Protein AF-A0A2S9FWD8-F1 (afdb_monomer_lite)

Structure (mmCIF, N/CA/C/O backbone):
data_AF-A0A2S9FWD8-F1
#
_entry.id   AF-A0A2S9FWD8-F1
#
loop_
_atom_site.group_PDB
_atom_site.id
_atom_site.type_symbol
_atom_site.label_atom_id
_atom_site.label_alt_id
_atom_site.label_comp_id
_atom_site.label_asym_id
_atom_site.label_entity_id
_atom_site.label_seq_id
_atom_site.pdbx_PDB_ins_code
_atom_site.Cartn_x
_atom_site.Cartn_y
_atom_site.Cartn_z
_atom_site.occupancy
_atom_site.B_iso_or_equiv
_atom_site.auth_seq_id
_atom_site.auth_comp_id
_atom_site.auth_asym_id
_atom_site.auth_atom_id
_atom_site.pdbx_PDB_model_num
ATOM 1 N N . ILE A 1 1 ? 11.602 -1.786 6.758 1.00 45.09 1 ILE A N 1
ATOM 2 C CA . ILE A 1 1 ? 12.616 -1.711 5.682 1.00 45.09 1 ILE A CA 1
ATOM 3 C C . ILE A 1 1 ? 12.031 -0.809 4.604 1.00 45.09 1 ILE A C 1
ATOM 5 O O . ILE A 1 1 ? 11.232 -1.271 3.805 1.00 45.09 1 ILE A O 1
ATOM 9 N N . PHE A 1 2 ? 12.324 0.490 4.664 1.00 41.88 2 PHE A N 1
ATOM 10 C CA . PHE A 1 2 ? 12.051 1.428 3.574 1.00 41.88 2 PHE A CA 1
ATOM 11 C C . PHE A 1 2 ? 13.407 1.752 2.956 1.00 41.88 2 PHE A C 1
ATOM 13 O O . PHE A 1 2 ? 14.284 2.266 3.642 1.00 41.88 2 PHE A O 1
ATOM 20 N N . GLY A 1 3 ? 13.587 1.311 1.713 1.00 45.97 3 GLY A N 1
ATOM 21 C CA . GLY A 1 3 ? 14.875 1.242 1.022 1.00 45.97 3 GLY A CA 1
ATOM 22 C C . GLY A 1 3 ? 14.932 0.051 0.063 1.00 45.97 3 GLY A C 1
ATOM 23 O O . GLY A 1 3 ? 15.918 -0.673 0.036 1.00 45.97 3 GLY A O 1
ATOM 24 N N . MET A 1 4 ? 13.860 -0.207 -0.701 1.00 53.06 4 MET A N 1
ATOM 25 C CA . MET A 1 4 ? 13.877 -1.256 -1.738 1.00 53.06 4 MET A CA 1
ATOM 26 C C . MET A 1 4 ? 14.851 -0.937 -2.886 1.00 53.06 4 MET A C 1
ATOM 28 O O . MET A 1 4 ? 15.135 -1.796 -3.714 1.00 53.06 4 MET A O 1
ATOM 32 N N . THR A 1 5 ? 15.381 0.286 -2.930 1.00 53.94 5 THR A N 1
ATOM 33 C CA . THR A 1 5 ? 16.404 0.729 -3.880 1.00 53.94 5 THR A CA 1
ATOM 34 C C . THR A 1 5 ? 17.807 0.193 -3.581 1.00 53.94 5 THR A C 1
ATOM 36 O O . THR A 1 5 ? 18.652 0.252 -4.471 1.00 53.94 5 THR A O 1
ATOM 39 N N . GLU A 1 6 ? 18.058 -0.381 -2.397 1.00 62.06 6 GLU A N 1
ATOM 40 C CA . GLU A 1 6 ? 19.383 -0.883 -1.989 1.00 62.06 6 GLU A CA 1
ATOM 41 C C . GLU A 1 6 ? 19.371 -2.381 -1.646 1.00 62.06 6 GLU A C 1
ATOM 43 O O . GLU A 1 6 ? 19.855 -2.825 -0.606 1.00 62.06 6 GLU A O 1
ATOM 48 N N . LEU A 1 7 ? 18.803 -3.201 -2.533 1.00 65.25 7 LEU A N 1
ATOM 49 C CA . LEU A 1 7 ? 18.980 -4.651 -2.449 1.00 65.25 7 LEU A CA 1
ATOM 50 C C . LEU A 1 7 ? 20.391 -5.034 -2.923 1.00 65.25 7 LEU A C 1
ATOM 52 O O . LEU A 1 7 ? 20.840 -4.604 -3.991 1.00 65.25 7 LEU A O 1
ATOM 56 N N . SER A 1 8 ? 21.092 -5.853 -2.131 1.00 71.12 8 SER A N 1
ATOM 57 C CA . SER A 1 8 ? 22.449 -6.321 -2.450 1.00 71.12 8 SER A CA 1
ATOM 58 C C . SER A 1 8 ? 22.501 -7.025 -3.808 1.00 71.12 8 SER A C 1
ATOM 60 O O . SER A 1 8 ? 21.490 -7.553 -4.270 1.00 71.12 8 SER A O 1
ATOM 62 N N . GLU A 1 9 ? 23.676 -7.071 -4.449 1.00 72.81 9 GLU A N 1
ATOM 63 C CA . GLU A 1 9 ? 23.843 -7.675 -5.786 1.00 72.81 9 GLU A CA 1
ATOM 64 C C . GLU A 1 9 ? 23.282 -9.092 -5.890 1.00 72.81 9 GLU A C 1
ATOM 66 O O . GLU A 1 9 ? 22.703 -9.462 -6.907 1.00 72.81 9 GLU A O 1
ATOM 71 N N . ARG A 1 10 ? 23.358 -9.866 -4.803 1.00 79.88 10 ARG A N 1
ATOM 72 C CA . ARG A 1 10 ? 22.779 -11.212 -4.733 1.00 79.88 10 ARG A CA 1
ATOM 73 C C . ARG A 1 10 ? 21.285 -11.247 -5.083 1.00 79.88 10 ARG A C 1
ATOM 75 O O . ARG A 1 10 ? 20.813 -12.257 -5.593 1.00 79.88 10 ARG A O 1
ATOM 82 N N . PHE A 1 11 ? 20.558 -10.169 -4.799 1.00 72.38 11 PHE A N 1
ATOM 83 C CA . PHE A 1 11 ? 19.128 -10.018 -5.070 1.00 72.38 11 PHE A CA 1
ATOM 84 C C . PHE A 1 11 ? 18.834 -9.018 -6.201 1.00 72.38 11 PHE A C 1
ATOM 86 O O . PHE A 1 11 ? 17.668 -8.815 -6.528 1.00 72.38 11 PHE A O 1
ATOM 93 N N . SER A 1 12 ? 19.862 -8.379 -6.779 1.00 74.75 12 SER A N 1
ATOM 94 C CA . SER A 1 12 ? 19.718 -7.278 -7.742 1.00 74.75 12 SER A CA 1
ATOM 95 C C . SER A 1 12 ? 20.484 -7.419 -9.054 1.00 74.75 12 SER A C 1
ATOM 97 O O . SER A 1 12 ? 20.295 -6.597 -9.955 1.00 74.75 12 SER A O 1
ATOM 99 N N . ALA A 1 13 ? 21.308 -8.459 -9.200 1.00 80.50 13 ALA A N 1
ATOM 100 C CA . ALA A 1 13 ? 22.090 -8.699 -10.4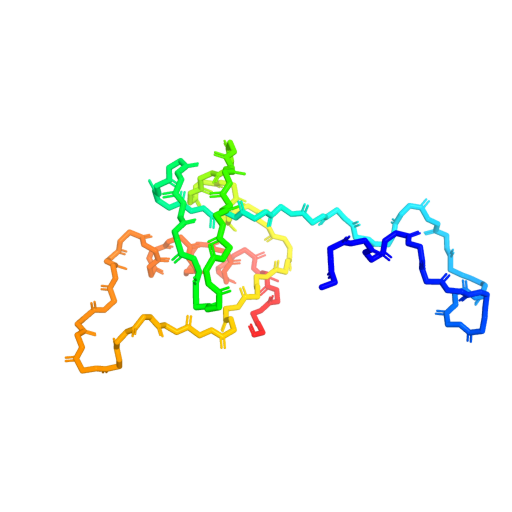06 1.00 80.50 13 ALA A CA 1
ATOM 101 C C . ALA A 1 13 ? 21.196 -8.806 -11.657 1.00 80.50 13 ALA A C 1
ATOM 103 O O . ALA A 1 13 ? 20.277 -9.621 -11.719 1.00 80.50 13 ALA A O 1
ATOM 104 N N . GLY A 1 14 ? 21.489 -7.979 -12.665 1.00 79.12 14 GLY A N 1
ATOM 105 C CA . GLY A 1 14 ? 20.817 -7.995 -13.970 1.00 79.12 14 GLY A CA 1
ATOM 106 C C . GLY A 1 14 ? 19.546 -7.145 -14.087 1.00 79.12 14 GLY A C 1
ATOM 107 O O . GLY A 1 14 ? 18.985 -7.069 -15.177 1.00 79.12 14 GLY A O 1
ATOM 108 N N . LEU A 1 15 ? 19.097 -6.475 -13.021 1.00 78.38 15 LEU A N 1
ATOM 109 C CA . LEU A 1 15 ? 17.890 -5.643 -13.058 1.00 78.38 15 LEU A CA 1
ATOM 110 C C . LEU A 1 15 ? 18.226 -4.142 -13.195 1.00 78.38 15 LEU A C 1
ATOM 112 O O . LEU A 1 15 ? 18.950 -3.573 -12.374 1.00 78.38 15 LEU A O 1
ATOM 116 N N . VAL A 1 16 ? 17.646 -3.463 -14.190 1.00 77.62 16 VAL A N 1
ATOM 117 C CA . VAL A 1 16 ? 17.874 -2.026 -14.466 1.00 77.62 16 VAL A CA 1
ATOM 118 C C . VAL A 1 16 ? 17.136 -1.146 -13.455 1.00 77.62 16 VAL A C 1
ATOM 120 O O . VAL A 1 16 ? 15.916 -1.202 -13.381 1.00 77.62 16 VAL A O 1
ATOM 123 N N . ARG A 1 17 ? 17.853 -0.323 -12.678 1.00 75.44 17 ARG A N 1
ATOM 124 C CA . ARG A 1 17 ? 17.275 0.521 -11.611 1.00 75.44 17 ARG A CA 1
ATOM 125 C C . ARG A 1 17 ? 16.671 1.846 -12.123 1.00 75.44 17 ARG A C 1
ATOM 127 O O . ARG A 1 17 ? 17.212 2.406 -13.075 1.00 75.44 17 ARG A O 1
ATOM 134 N N . PRO A 1 18 ? 15.661 2.404 -11.415 1.00 74.19 18 PRO A N 1
ATOM 135 C CA . PRO A 1 18 ? 14.949 1.828 -10.263 1.00 74.19 18 PRO A CA 1
ATOM 136 C C . PRO A 1 18 ? 13.834 0.864 -10.698 1.00 74.19 18 PRO A C 1
ATOM 138 O O . PRO A 1 18 ? 13.155 1.108 -11.685 1.00 74.19 18 PRO A O 1
ATOM 141 N N . TRP A 1 19 ? 13.620 -0.221 -9.947 1.00 76.56 19 TRP A N 1
ATOM 142 C CA . TRP A 1 19 ? 12.576 -1.207 -10.288 1.00 76.56 19 TRP A CA 1
ATOM 143 C C . TRP A 1 19 ? 11.186 -0.792 -9.816 1.00 76.56 19 TRP A C 1
ATOM 145 O O . TRP A 1 19 ? 10.197 -1.173 -10.427 1.00 76.56 19 TRP A O 1
ATOM 155 N N . TYR A 1 20 ? 11.128 -0.027 -8.724 1.00 79.19 20 TYR A N 1
ATOM 156 C CA . TYR A 1 20 ? 9.910 0.563 -8.184 1.00 79.19 20 TYR A CA 1
ATOM 157 C C . TYR A 1 20 ? 10.221 1.947 -7.621 1.00 79.19 20 TYR A C 1
ATOM 159 O O . TYR A 1 20 ? 11.231 2.135 -6.934 1.00 79.19 20 TYR A O 1
ATOM 167 N N . SER A 1 21 ? 9.321 2.894 -7.861 1.00 86.75 21 SER A N 1
ATOM 168 C CA . SER A 1 21 ? 9.107 4.029 -6.970 1.00 86.75 21 SER A CA 1
ATOM 169 C C . SER A 1 2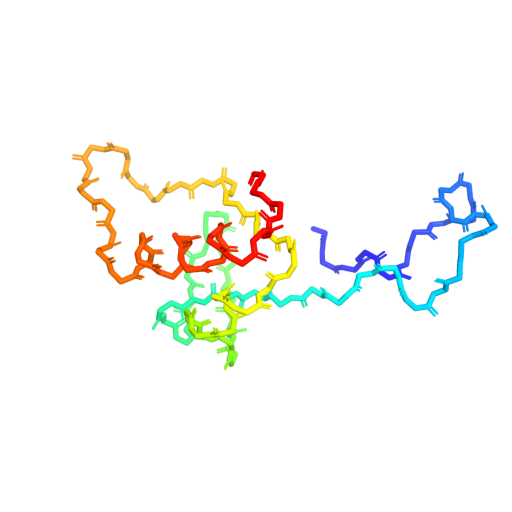1 ? 8.104 3.601 -5.900 1.00 86.75 21 SER A C 1
ATOM 171 O O . SER A 1 21 ? 7.107 2.946 -6.192 1.00 86.75 21 SER A O 1
ATOM 173 N N . VAL A 1 22 ? 8.385 3.930 -4.640 1.00 90.56 22 VAL A N 1
ATOM 174 C CA . VAL A 1 22 ? 7.499 3.593 -3.520 1.00 90.56 22 VAL A CA 1
ATOM 175 C C . VAL A 1 22 ? 7.021 4.883 -2.881 1.00 90.56 22 VAL A C 1
ATOM 177 O O . VAL A 1 22 ? 7.829 5.707 -2.451 1.00 90.56 22 VAL A O 1
ATOM 180 N N . GLN A 1 23 ? 5.704 5.034 -2.802 1.00 94.56 23 GLN A N 1
ATOM 181 C CA . GLN A 1 23 ? 5.029 6.113 -2.095 1.00 94.56 23 GLN A CA 1
ATOM 182 C C . GLN A 1 23 ? 4.217 5.504 -0.957 1.00 94.56 23 GLN A C 1
ATOM 184 O O . GLN A 1 23 ? 3.574 4.469 -1.121 1.00 94.56 23 GLN A O 1
ATOM 189 N N . LEU A 1 24 ? 4.265 6.136 0.213 1.00 94.38 24 LEU A N 1
ATOM 190 C CA . LEU A 1 24 ? 3.392 5.777 1.321 1.00 94.38 24 LEU A CA 1
ATOM 191 C C . LEU A 1 24 ? 2.206 6.732 1.304 1.00 94.38 24 LEU A C 1
ATOM 193 O O . LEU A 1 24 ? 2.369 7.900 1.638 1.00 94.38 24 LEU A O 1
ATOM 197 N N . CYS A 1 25 ? 1.040 6.255 0.891 1.00 96.12 25 CYS A N 1
ATOM 198 C CA . CYS A 1 25 ? -0.154 7.085 0.775 1.00 96.12 25 CYS A CA 1
ATOM 199 C C . CYS A 1 25 ? -1.013 6.998 2.038 1.00 96.12 25 CYS A C 1
ATOM 201 O O . CYS A 1 25 ? -1.096 5.945 2.672 1.00 96.12 25 CYS A O 1
ATOM 203 N N . SER A 1 26 ? -1.650 8.106 2.409 1.00 95.19 26 SER A N 1
ATOM 204 C CA . SER A 1 26 ? -2.494 8.184 3.601 1.00 95.19 26 SER A CA 1
ATOM 205 C C . SER A 1 26 ? -3.560 9.264 3.454 1.00 95.19 26 SER A C 1
ATOM 207 O O . SER A 1 26 ? -3.324 10.292 2.829 1.00 95.19 26 SER A O 1
ATOM 209 N N . GLU A 1 27 ? -4.715 9.067 4.088 1.00 94.75 27 GLU A N 1
ATOM 210 C CA . GLU A 1 27 ? -5.722 10.125 4.279 1.00 94.75 27 GLU A CA 1
ATOM 211 C C . GLU A 1 27 ? -5.209 11.234 5.214 1.00 94.75 27 GLU A C 1
ATOM 213 O O . GLU A 1 27 ? -5.609 12.391 5.117 1.00 94.75 27 GLU A O 1
ATOM 218 N N . GLN A 1 28 ? -4.299 10.884 6.127 1.00 94.25 28 GLN A N 1
ATOM 219 C CA . GLN A 1 28 ? -3.721 11.784 7.123 1.00 94.25 28 GLN A CA 1
ATOM 220 C C . GLN A 1 28 ? -2.246 12.065 6.817 1.00 94.25 28 GLN A C 1
ATOM 222 O O . GLN A 1 28 ? -1.480 11.141 6.545 1.00 94.25 28 GLN A O 1
ATOM 227 N N . ALA A 1 29 ? -1.817 13.320 6.962 1.00 94.50 29 ALA A N 1
ATOM 228 C CA . ALA A 1 29 ? -0.426 13.722 6.724 1.00 94.50 29 ALA A CA 1
ATOM 229 C C . ALA A 1 29 ? 0.583 13.107 7.717 1.00 94.50 29 ALA A C 1
ATOM 231 O O . ALA A 1 29 ? 1.774 13.014 7.415 1.00 94.50 29 ALA A O 1
ATOM 232 N N . GLU A 1 30 ? 0.121 12.693 8.901 1.00 95.38 30 GLU A N 1
ATOM 233 C CA . GLU A 1 30 ? 0.931 12.031 9.921 1.00 95.38 30 GLU A CA 1
ATOM 234 C C . GLU A 1 30 ? 0.187 10.826 10.511 1.00 95.38 30 GLU A C 1
ATOM 236 O O . GLU A 1 30 ? -0.981 10.919 10.887 1.00 95.38 30 GLU A O 1
ATOM 241 N N . LEU A 1 31 ? 0.885 9.695 10.606 1.00 91.25 31 LEU A N 1
ATOM 242 C CA . LEU A 1 31 ? 0.378 8.415 11.087 1.00 91.25 31 LEU A CA 1
ATOM 243 C C . LEU A 1 31 ? 1.247 7.897 12.232 1.00 91.25 31 LEU A C 1
ATOM 245 O O . LEU A 1 31 ? 2.478 7.906 12.159 1.00 91.25 31 LEU A O 1
ATOM 249 N N . ARG A 1 32 ? 0.603 7.357 13.268 1.00 90.81 32 ARG A N 1
ATOM 250 C CA . ARG A 1 32 ? 1.271 6.594 14.330 1.00 90.81 32 ARG A CA 1
ATOM 251 C C . ARG A 1 32 ? 1.148 5.107 14.034 1.00 90.81 32 ARG A C 1
ATOM 253 O O . ARG A 1 32 ? 0.036 4.592 13.931 1.00 90.81 32 ARG A O 1
ATOM 260 N N . LEU A 1 33 ? 2.288 4.436 13.903 1.00 87.38 33 LEU A N 1
ATOM 261 C CA . LEU A 1 33 ? 2.359 3.003 13.644 1.00 87.38 33 LEU A CA 1
ATOM 262 C C . LEU A 1 33 ? 2.451 2.210 14.950 1.00 87.38 33 LEU A C 1
ATOM 264 O O . LEU A 1 33 ? 2.933 2.698 15.978 1.00 87.38 33 LEU A O 1
ATOM 268 N N . LEU A 1 34 ? 2.037 0.944 14.884 1.00 84.44 34 LEU A N 1
ATOM 269 C CA . LEU A 1 34 ? 2.348 -0.030 15.926 1.00 84.44 34 LEU A CA 1
ATOM 270 C C . LEU A 1 34 ? 3.874 -0.129 16.089 1.00 84.44 34 LEU A C 1
ATOM 272 O O . LEU A 1 34 ? 4.614 -0.108 15.107 1.00 84.44 34 LEU A O 1
ATOM 276 N N . GLY A 1 35 ? 4.347 -0.195 17.334 1.00 86.06 35 GLY A N 1
ATOM 277 C CA . GLY A 1 35 ? 5.782 -0.144 17.646 1.00 86.06 35 GLY A CA 1
ATOM 278 C C . GLY A 1 35 ? 6.345 1.268 17.858 1.00 86.06 35 GLY A C 1
ATOM 279 O O . GLY A 1 35 ? 7.553 1.422 17.999 1.00 86.06 35 GLY A O 1
ATOM 280 N N . GLY A 1 36 ? 5.493 2.300 17.911 1.00 89.06 36 GLY A N 1
ATOM 281 C CA . GLY A 1 36 ? 5.859 3.642 18.385 1.00 89.06 36 GLY A CA 1
ATOM 282 C C . GLY A 1 36 ? 6.416 4.590 17.321 1.00 89.06 36 GLY A C 1
ATOM 283 O O . GLY A 1 36 ? 6.591 5.774 17.608 1.00 89.06 36 GLY A O 1
ATOM 284 N N . ALA A 1 37 ? 6.632 4.106 16.097 1.00 90.31 37 ALA A N 1
ATOM 285 C CA . ALA A 1 37 ? 7.076 4.931 14.981 1.00 90.31 37 ALA A CA 1
ATOM 286 C C . ALA A 1 37 ? 6.000 5.944 14.542 1.00 90.31 37 ALA A C 1
ATOM 288 O O . ALA A 1 37 ? 4.795 5.688 14.625 1.00 90.31 37 ALA A O 1
ATOM 289 N N . THR A 1 38 ? 6.459 7.083 14.026 1.00 94.62 38 THR A N 1
ATOM 290 C CA . THR A 1 38 ? 5.627 8.092 13.363 1.00 94.62 38 THR A CA 1
ATOM 291 C C . THR A 1 38 ? 6.064 8.200 11.913 1.00 94.62 38 THR A C 1
ATOM 293 O O . THR A 1 38 ? 7.259 8.308 11.639 1.00 94.62 38 THR A O 1
ATOM 296 N N . VAL A 1 39 ? 5.105 8.193 10.992 1.00 92.31 39 VAL A N 1
ATOM 297 C CA . VAL A 1 39 ? 5.359 8.399 9.566 1.00 92.31 39 VAL A CA 1
ATOM 298 C C . VAL A 1 39 ? 4.625 9.643 9.107 1.00 92.31 39 VAL A C 1
ATOM 300 O O . VAL A 1 39 ? 3.454 9.828 9.424 1.00 92.31 39 VAL A O 1
ATOM 303 N N . ARG A 1 40 ? 5.320 10.485 8.346 1.00 95.81 40 ARG A N 1
ATOM 304 C CA . ARG A 1 40 ? 4.740 11.636 7.658 1.00 95.81 40 ARG A CA 1
ATOM 305 C C . ARG A 1 40 ? 4.809 11.403 6.163 1.00 95.81 40 ARG A C 1
ATOM 307 O O . ARG A 1 40 ? 5.817 10.897 5.672 1.00 95.81 40 ARG A O 1
ATOM 314 N N . THR A 1 41 ? 3.756 11.780 5.455 1.00 94.69 41 THR A N 1
ATOM 315 C CA . THR A 1 41 ? 3.701 11.659 4.001 1.00 94.69 41 THR A CA 1
ATOM 316 C C . THR A 1 41 ? 3.034 12.869 3.370 1.00 94.69 41 THR A C 1
ATOM 318 O O . THR A 1 41 ? 2.197 13.528 3.986 1.00 94.69 41 THR A O 1
ATOM 321 N N . PHE A 1 42 ? 3.436 13.153 2.137 1.00 96.06 42 PHE A N 1
ATOM 322 C CA . PHE A 1 42 ? 2.813 14.152 1.277 1.00 96.06 42 PHE A CA 1
ATOM 323 C C . PHE A 1 42 ? 1.887 13.517 0.232 1.00 96.06 42 PHE A C 1
ATOM 325 O O . PHE A 1 42 ? 1.253 14.247 -0.520 1.00 96.06 42 PHE A O 1
ATOM 332 N N . TYR A 1 43 ? 1.818 12.182 0.183 1.00 97.56 43 TYR A N 1
ATOM 333 C CA . TYR A 1 43 ? 1.032 11.440 -0.799 1.00 97.56 43 TYR A CA 1
ATOM 334 C C . TYR A 1 43 ? -0.314 11.022 -0.210 1.00 97.56 43 TYR A C 1
ATOM 336 O O . TYR A 1 43 ? -0.381 10.447 0.884 1.00 97.56 43 TYR A O 1
ATOM 344 N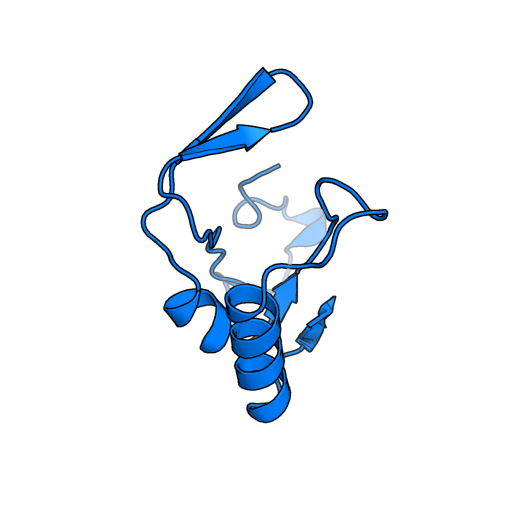 N . GLY A 1 44 ? -1.379 11.321 -0.946 1.00 97.38 44 GLY A N 1
ATOM 345 C CA . GLY A 1 44 ? -2.761 11.073 -0.557 1.00 97.38 44 GLY A CA 1
ATOM 346 C C . GLY A 1 44 ? -3.391 9.896 -1.297 1.00 97.38 44 GLY A C 1
ATOM 347 O O . GLY A 1 44 ? -2.750 9.177 -2.064 1.00 97.38 44 GLY A O 1
ATOM 348 N N . LEU A 1 45 ? -4.696 9.713 -1.100 1.00 97.75 45 LEU A N 1
ATOM 349 C CA . LEU A 1 45 ? -5.452 8.662 -1.788 1.00 97.75 45 LEU A CA 1
ATOM 350 C C . LEU A 1 45 ? -5.523 8.858 -3.310 1.00 97.75 45 LEU A C 1
ATOM 352 O O . LEU A 1 45 ? -5.648 7.880 -4.039 1.00 97.75 45 LEU A O 1
ATOM 356 N N . ALA A 1 46 ? -5.388 10.093 -3.799 1.00 98.00 46 ALA A N 1
ATOM 357 C CA . ALA A 1 46 ? -5.286 10.370 -5.230 1.00 98.00 46 ALA A CA 1
ATOM 358 C C . ALA A 1 46 ? -4.001 9.784 -5.842 1.00 98.00 46 ALA A C 1
ATOM 360 O O . ALA A 1 46 ? -4.048 9.230 -6.936 1.00 98.00 46 ALA A O 1
ATOM 361 N N . ASP A 1 47 ? -2.875 9.843 -5.123 1.00 98.12 47 ASP A N 1
ATOM 362 C CA . ASP A 1 47 ? -1.625 9.201 -5.546 1.00 98.12 47 ASP A CA 1
ATOM 363 C C . ASP A 1 47 ? -1.739 7.670 -5.482 1.00 98.12 47 ASP A C 1
ATOM 365 O O . ASP A 1 47 ? -1.258 6.965 -6.364 1.00 98.12 47 ASP A O 1
ATOM 369 N N . LEU A 1 48 ? -2.438 7.134 -4.472 1.00 97.94 48 LEU A N 1
ATOM 370 C CA . LEU A 1 48 ? -2.724 5.694 -4.393 1.00 97.94 48 LEU A CA 1
ATOM 371 C C . LEU A 1 48 ? -3.554 5.221 -5.593 1.00 97.94 48 LEU A C 1
ATOM 373 O O . LEU A 1 48 ? -3.251 4.187 -6.184 1.00 97.94 48 LEU A O 1
ATOM 377 N N . ALA A 1 49 ? -4.574 5.993 -5.972 1.00 98.31 49 ALA A N 1
ATOM 378 C CA . ALA A 1 49 ? -5.472 5.667 -7.074 1.00 98.31 49 ALA A CA 1
ATOM 379 C C . ALA A 1 49 ? -4.773 5.629 -8.443 1.00 98.31 49 ALA A C 1
ATOM 381 O O . ALA A 1 49 ? -5.323 5.042 -9.375 1.00 98.31 49 ALA A O 1
ATOM 382 N N . THR A 1 50 ? -3.581 6.227 -8.583 1.00 97.75 50 THR A N 1
ATOM 383 C CA . THR A 1 50 ? -2.780 6.227 -9.820 1.00 97.75 50 THR A CA 1
ATOM 384 C C . THR A 1 50 ? -1.615 5.234 -9.802 1.00 97.75 50 THR A C 1
ATOM 386 O O . THR A 1 50 ? -0.946 5.076 -10.821 1.00 97.75 50 THR A O 1
ATOM 389 N N . ALA A 1 51 ? -1.394 4.510 -8.701 1.00 97.31 51 ALA A N 1
ATOM 390 C CA . ALA A 1 51 ? -0.312 3.535 -8.597 1.00 97.31 51 ALA A CA 1
ATOM 391 C C . ALA A 1 51 ? -0.520 2.322 -9.526 1.00 97.31 51 ALA A C 1
ATOM 393 O O . ALA A 1 51 ? -1.654 1.939 -9.828 1.00 97.31 51 ALA A O 1
ATOM 394 N N . ASP A 1 52 ? 0.582 1.702 -9.960 1.00 96.12 52 ASP A N 1
ATOM 395 C CA . ASP A 1 52 ? 0.582 0.451 -10.744 1.00 96.12 52 ASP A CA 1
ATOM 396 C C . ASP A 1 52 ? 0.555 -0.803 -9.852 1.00 96.12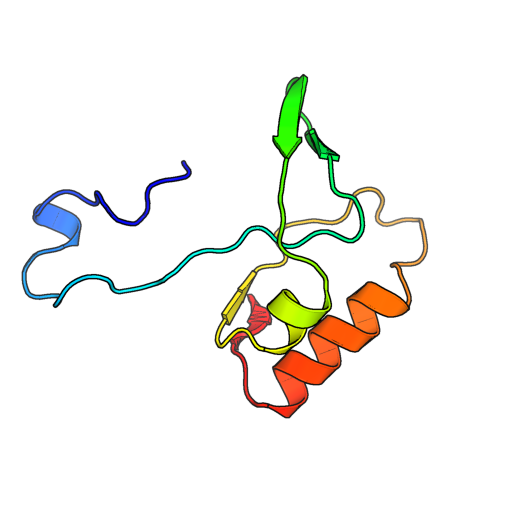 52 ASP A C 1
ATOM 398 O O . ASP A 1 52 ? 0.208 -1.905 -10.275 1.00 96.12 52 ASP A O 1
ATOM 402 N N . THR A 1 53 ? 0.966 -0.663 -8.593 1.00 96.12 53 THR A N 1
ATOM 403 C CA . THR A 1 53 ? 0.869 -1.700 -7.565 1.00 96.12 53 THR A CA 1
ATOM 404 C C . THR A 1 53 ? 0.427 -1.045 -6.268 1.00 96.12 53 THR A C 1
ATOM 406 O O . THR A 1 53 ? 1.054 -0.087 -5.817 1.00 96.12 53 THR A O 1
ATOM 409 N N . VAL A 1 54 ? -0.626 -1.580 -5.659 1.00 97.81 54 VAL A N 1
ATOM 410 C CA . VAL A 1 54 ? -1.151 -1.120 -4.373 1.00 97.81 54 VAL A CA 1
ATOM 411 C C . VAL A 1 54 ? -0.936 -2.230 -3.354 1.00 97.81 54 VAL A C 1
ATOM 413 O O . VAL A 1 54 ? -1.389 -3.352 -3.555 1.00 97.81 54 VAL A O 1
ATOM 416 N N . VAL A 1 55 ? -0.229 -1.914 -2.268 1.00 96.38 55 VAL A N 1
ATOM 417 C CA . VAL A 1 55 ? 0.045 -2.850 -1.170 1.00 96.38 55 VAL A CA 1
ATOM 418 C C . VAL A 1 55 ? -0.785 -2.440 0.043 1.00 96.38 55 VAL A C 1
ATOM 420 O O . VAL A 1 55 ? -0.618 -1.323 0.541 1.00 96.38 55 VAL A O 1
ATOM 423 N N . ILE A 1 56 ? -1.656 -3.327 0.531 1.00 93.75 56 ILE A N 1
ATOM 424 C CA . ILE A 1 56 ? -2.551 -3.075 1.675 1.00 93.75 56 ILE A CA 1
ATOM 425 C C . ILE A 1 56 ? -2.265 -4.128 2.756 1.00 93.75 56 ILE A C 1
ATOM 427 O O . ILE A 1 56 ? -2.970 -5.128 2.878 1.00 93.75 56 ILE A O 1
ATOM 431 N N . PRO A 1 57 ? -1.209 -3.935 3.564 1.00 89.69 57 PRO A N 1
ATOM 432 C CA . PRO A 1 57 ? -0.692 -5.001 4.416 1.00 89.69 57 PRO A CA 1
ATOM 433 C C . PRO A 1 57 ? -1.567 -5.277 5.646 1.00 89.69 57 PRO A C 1
ATOM 435 O O . PRO A 1 57 ? -1.453 -6.341 6.253 1.00 89.69 57 PRO A O 1
ATOM 438 N N . SER A 1 58 ? -2.385 -4.310 6.071 1.00 88.31 58 SER A N 1
ATOM 439 C CA . SER A 1 58 ? -3.257 -4.439 7.237 1.00 88.31 58 SER A CA 1
ATOM 440 C C . SER A 1 58 ? -4.320 -3.341 7.291 1.00 88.31 58 SER A C 1
ATOM 442 O O . SER A 1 58 ? -4.277 -2.357 6.553 1.00 88.31 58 SER A O 1
ATOM 444 N N . VAL A 1 59 ? -5.258 -3.503 8.224 1.00 88.50 59 VAL A N 1
ATOM 445 C CA . VAL A 1 59 ? -6.190 -2.463 8.673 1.00 88.50 59 VAL A CA 1
ATOM 446 C C . VAL A 1 59 ? -6.004 -2.226 10.171 1.00 88.50 59 VAL A C 1
ATOM 448 O O . VAL A 1 59 ? -5.512 -3.100 10.887 1.00 88.50 59 VAL A O 1
ATOM 451 N N . ARG A 1 60 ? -6.389 -1.041 10.661 1.00 83.44 60 ARG A N 1
ATOM 452 C CA . ARG A 1 60 ? -6.264 -0.690 12.088 1.00 83.44 60 ARG A CA 1
ATOM 453 C C . ARG A 1 60 ? -7.136 -1.577 12.980 1.00 83.44 60 ARG A C 1
ATOM 455 O O . ARG A 1 60 ? -6.682 -1.996 14.038 1.00 83.44 60 ARG A O 1
ATOM 462 N N . ASP A 1 61 ? -8.378 -1.804 12.565 1.00 89.06 61 ASP A N 1
ATOM 463 C CA . ASP A 1 61 ? -9.380 -2.571 13.300 1.00 89.06 61 ASP A CA 1
ATOM 464 C C . ASP A 1 61 ? -10.292 -3.278 12.292 1.00 89.06 61 ASP A C 1
ATOM 466 O O . ASP A 1 61 ? -10.921 -2.632 11.459 1.00 89.06 61 ASP A O 1
ATOM 470 N N . VAL A 1 62 ? -10.337 -4.608 12.354 1.00 92.38 62 VAL A N 1
ATOM 471 C CA . VAL A 1 62 ? -11.139 -5.449 11.449 1.00 92.38 62 VAL A CA 1
ATOM 472 C C . VAL A 1 62 ? -12.630 -5.459 11.798 1.00 92.38 62 VAL A C 1
ATOM 474 O O . VAL A 1 62 ? -13.436 -5.923 10.997 1.00 92.38 62 VAL A 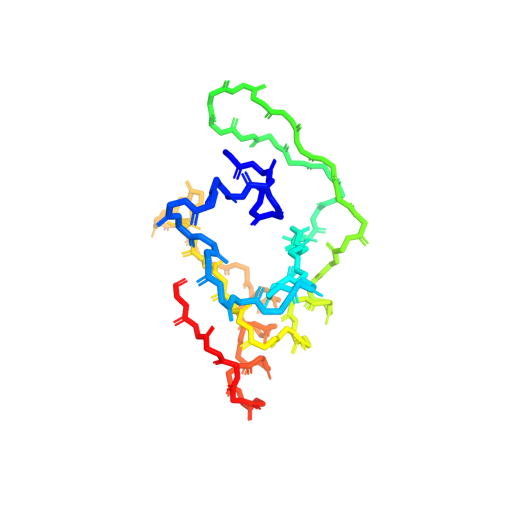O 1
ATOM 477 N N . SER A 1 63 ? -13.003 -4.982 12.990 1.00 95.94 63 SER A N 1
ATOM 478 C CA . SER A 1 63 ? -14.398 -4.888 13.439 1.00 95.94 63 SER A CA 1
ATOM 479 C C . SER A 1 63 ? -15.083 -3.590 13.004 1.00 95.94 63 SER A C 1
ATOM 481 O O . SER A 1 63 ? -16.305 -3.476 13.094 1.00 95.94 63 SER A O 1
ATOM 483 N N . GLN A 1 64 ? -14.303 -2.617 12.529 1.00 94.75 64 GLN A N 1
ATOM 484 C CA . GLN A 1 64 ? -14.789 -1.318 12.082 1.00 94.75 64 GLN A CA 1
ATOM 485 C C . GLN A 1 64 ? -14.919 -1.283 10.555 1.00 94.75 64 GLN A C 1
ATOM 487 O O . GLN A 1 64 ? -14.149 -1.941 9.848 1.00 94.75 64 GLN A O 1
ATOM 492 N N . PRO A 1 65 ? -15.866 -0.498 10.015 1.00 94.25 65 PRO A N 1
ATOM 493 C CA . PRO A 1 65 ? -15.932 -0.278 8.579 1.00 94.25 65 PRO A CA 1
ATOM 494 C C . PRO A 1 65 ? -14.650 0.399 8.077 1.00 94.25 65 PRO A C 1
ATOM 496 O O . PRO A 1 65 ? -14.096 1.290 8.722 1.00 94.25 65 PRO A O 1
ATOM 499 N N . CYS A 1 66 ? -14.191 -0.012 6.894 1.00 93.19 66 CYS A N 1
ATOM 500 C CA . CYS A 1 66 ? -13.099 0.666 6.200 1.00 93.19 66 CYS A CA 1
ATOM 501 C C . CYS A 1 66 ? -13.544 2.056 5.724 1.00 93.19 66 CYS A C 1
ATOM 503 O O . CYS A 1 66 ? -14.726 2.267 5.442 1.00 93.19 66 CYS A O 1
ATOM 505 N N . SER A 1 67 ? -12.592 2.984 5.580 1.00 94.62 67 SER A N 1
ATOM 506 C CA . SER A 1 67 ? -12.874 4.293 4.984 1.00 94.62 67 SER A CA 1
ATOM 507 C C . SER A 1 67 ? -13.472 4.121 3.577 1.00 94.62 67 SER A C 1
ATOM 509 O O . SER A 1 67 ? -12.854 3.456 2.736 1.00 94.62 67 SER A O 1
ATOM 511 N N . PRO A 1 68 ? -14.645 4.718 3.287 1.00 97.00 68 PRO A N 1
ATOM 512 C CA . PRO A 1 68 ? -15.220 4.697 1.946 1.00 97.00 68 PRO A CA 1
ATOM 513 C C . PRO A 1 68 ? -14.301 5.333 0.898 1.00 97.00 68 PRO A C 1
ATOM 515 O O . PRO A 1 68 ? -14.239 4.843 -0.228 1.00 97.00 68 PRO A O 1
ATOM 518 N N . GLU A 1 69 ? -13.561 6.382 1.269 1.00 97.44 69 GLU A N 1
ATOM 519 C CA . GLU A 1 69 ? -12.632 7.075 0.370 1.00 97.44 69 GLU A CA 1
ATOM 520 C C . GLU A 1 69 ? -11.441 6.181 0.012 1.00 97.44 69 GLU A C 1
ATOM 522 O O . GLU A 1 69 ? -11.089 6.059 -1.163 1.00 97.44 69 GLU A O 1
ATOM 527 N N . LEU A 1 70 ? -10.874 5.473 0.997 1.00 95.94 70 LEU A N 1
ATOM 528 C CA . LEU A 1 70 ? -9.806 4.500 0.757 1.00 95.94 70 LEU A CA 1
ATOM 529 C C . LEU A 1 70 ? -10.280 3.364 -0.157 1.00 95.94 70 LEU A C 1
ATOM 531 O O . LEU A 1 70 ? -9.593 3.012 -1.115 1.00 95.94 70 LEU A O 1
ATOM 535 N N . VAL A 1 71 ? -11.465 2.807 0.114 1.00 97.00 71 VAL A N 1
ATOM 536 C CA . VAL A 1 71 ? -12.047 1.746 -0.722 1.00 97.00 71 VAL A CA 1
ATOM 537 C C . VAL A 1 71 ? -12.265 2.245 -2.151 1.00 97.00 71 VAL A C 1
ATOM 539 O O . VAL A 1 71 ? -11.968 1.515 -3.096 1.00 97.00 71 VAL A O 1
ATOM 542 N N . HIS A 1 72 ? -12.743 3.479 -2.327 1.00 98.38 72 HIS A N 1
ATOM 543 C CA . HIS A 1 72 ? -12.914 4.076 -3.649 1.00 98.38 72 HIS A CA 1
ATOM 544 C C . HIS A 1 72 ? -11.578 4.228 -4.389 1.00 98.38 72 HIS A C 1
ATOM 546 O O . HIS A 1 72 ? -11.480 3.826 -5.545 1.00 98.38 72 HIS A O 1
ATOM 552 N N . ALA A 1 73 ? -10.533 4.724 -3.722 1.00 98.44 73 ALA A N 1
ATOM 553 C CA . ALA A 1 73 ? -9.210 4.878 -4.324 1.00 98.44 73 ALA A CA 1
ATOM 554 C C . ALA A 1 73 ? -8.578 3.534 -4.732 1.00 98.44 73 ALA A C 1
ATOM 556 O O . ALA A 1 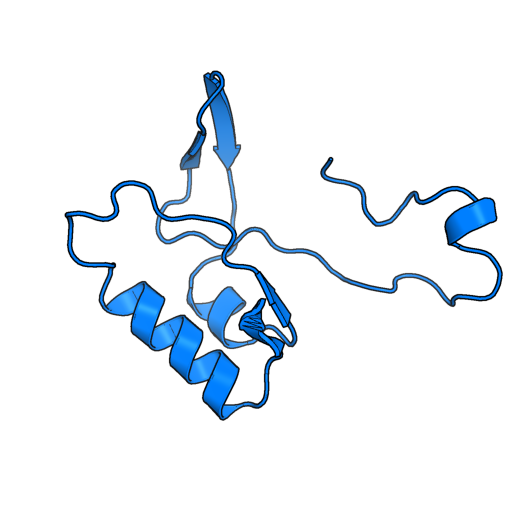73 ? -8.009 3.425 -5.817 1.00 98.44 73 ALA A O 1
ATOM 557 N N . ILE A 1 74 ? -8.724 2.495 -3.901 1.00 97.94 74 ILE A N 1
ATOM 558 C CA . ILE A 1 74 ? -8.253 1.139 -4.227 1.00 97.94 74 ILE A CA 1
ATOM 559 C C . ILE A 1 74 ? -9.002 0.591 -5.446 1.00 97.94 74 ILE A C 1
ATOM 561 O O . ILE A 1 74 ? -8.376 0.040 -6.348 1.00 97.94 74 ILE A O 1
ATOM 565 N N . ARG A 1 75 ? -10.328 0.774 -5.506 1.00 98.44 75 ARG A N 1
ATOM 566 C CA . ARG A 1 75 ? -11.129 0.364 -6.671 1.00 98.44 75 ARG A CA 1
ATOM 567 C C . ARG A 1 75 ? -10.725 1.112 -7.935 1.00 98.44 75 ARG A C 1
ATOM 569 O O . ARG A 1 75 ? -10.573 0.479 -8.968 1.00 98.44 75 ARG A O 1
ATOM 576 N N . ALA A 1 76 ? -10.481 2.417 -7.852 1.00 98.62 76 ALA A N 1
ATOM 577 C CA . ALA A 1 76 ? -10.011 3.200 -8.993 1.00 98.62 76 ALA A CA 1
ATOM 578 C C . ALA A 1 76 ? -8.644 2.709 -9.512 1.00 98.62 76 ALA A C 1
ATOM 580 O O . ALA A 1 76 ? -8.404 2.696 -10.720 1.00 98.62 76 ALA A O 1
ATOM 581 N N . ALA A 1 77 ? -7.751 2.269 -8.618 1.00 98.62 77 ALA A N 1
ATOM 582 C CA . ALA A 1 77 ? -6.499 1.635 -9.019 1.00 98.62 77 ALA A CA 1
ATOM 583 C C . ALA A 1 77 ? -6.729 0.267 -9.690 1.00 98.62 77 ALA A C 1
ATOM 585 O O . ALA A 1 77 ? -6.144 -0.001 -10.738 1.00 98.62 77 ALA A O 1
ATOM 586 N N . ASP A 1 78 ? -7.604 -0.570 -9.130 1.00 98.56 78 ASP A N 1
ATOM 587 C CA . ASP A 1 78 ? -7.979 -1.877 -9.694 1.00 98.56 78 ASP A CA 1
ATOM 588 C C . ASP A 1 78 ? -8.603 -1.753 -11.092 1.00 98.56 78 ASP A C 1
ATOM 590 O O . ASP A 1 78 ? -8.202 -2.443 -12.025 1.00 98.56 78 ASP A O 1
ATOM 594 N N . GLU A 1 79 ? -9.516 -0.796 -11.277 1.00 98.56 79 GLU A N 1
ATOM 595 C CA . GLU A 1 79 ? -10.172 -0.505 -12.560 1.00 98.56 79 GLU A CA 1
ATOM 596 C C . GLU A 1 79 ? -9.175 -0.080 -13.648 1.00 98.56 79 GLU A C 1
ATOM 598 O O . GLU A 1 79 ? -9.387 -0.344 -14.832 1.00 98.56 79 GLU A O 1
ATOM 603 N N . ARG A 1 80 ? -8.053 0.536 -13.257 1.00 98.19 80 ARG A N 1
ATOM 604 C CA . ARG A 1 80 ? -6.928 0.848 -14.152 1.00 98.19 80 ARG A CA 1
ATOM 605 C C . ARG A 1 80 ? -6.009 -0.348 -14.431 1.00 98.19 80 ARG A C 1
ATOM 607 O O . ARG A 1 80 ? -5.112 -0.228 -15.265 1.00 98.19 80 ARG A O 1
ATOM 614 N N . GLY A 1 81 ? -6.200 -1.472 -13.745 1.00 98.38 81 GLY A N 1
ATOM 615 C CA . GLY A 1 81 ? -5.368 -2.670 -13.849 1.00 98.38 81 GLY A CA 1
ATOM 616 C C . GLY A 1 81 ? -4.169 -2.693 -12.898 1.00 98.38 81 GLY A C 1
ATOM 617 O O . GLY A 1 81 ? -3.199 -3.404 -13.171 1.00 98.38 81 GLY A O 1
ATOM 618 N N . ALA A 1 82 ? -4.197 -1.924 -11.804 1.00 98.25 82 ALA A N 1
ATOM 619 C CA . ALA A 1 82 ? -3.149 -1.997 -10.792 1.00 98.25 82 ALA A CA 1
ATOM 620 C C . ALA A 1 82 ? -3.121 -3.381 -10.128 1.00 98.25 82 ALA A C 1
ATOM 622 O O . ALA A 1 82 ? -4.152 -3.986 -9.840 1.00 98.25 82 ALA A O 1
ATOM 623 N N . ARG A 1 83 ? -1.922 -3.873 -9.811 1.00 97.75 83 ARG A N 1
ATOM 624 C CA . ARG A 1 83 ? -1.772 -5.102 -9.026 1.00 97.75 83 ARG A CA 1
ATOM 625 C C . ARG A 1 83 ? -2.053 -4.812 -7.552 1.00 97.75 83 ARG A C 1
ATOM 627 O O . ARG A 1 83 ? -1.294 -4.071 -6.929 1.00 97.75 83 ARG A O 1
ATOM 634 N N . LEU A 1 84 ? -3.080 -5.438 -6.988 1.00 97.56 84 LEU A N 1
ATOM 635 C CA . LEU A 1 84 ? -3.385 -5.365 -5.556 1.00 97.56 84 LEU A CA 1
ATOM 636 C C . LEU A 1 84 ? -2.702 -6.514 -4.796 1.00 97.56 84 LEU A C 1
ATOM 638 O O . LEU A 1 84 ? -2.758 -7.660 -5.250 1.00 97.56 84 LEU A O 1
ATOM 642 N N . VAL A 1 85 ? -2.051 -6.207 -3.666 1.00 94.31 85 VAL A N 1
ATOM 643 C CA . VAL A 1 85 ? -1.313 -7.169 -2.819 1.00 94.31 85 VAL A CA 1
ATOM 644 C C . VAL A 1 85 ? -1.621 -6.965 -1.343 1.00 94.31 85 VAL A C 1
ATOM 646 O O . VAL A 1 85 ? -1.573 -5.799 -0.884 1.00 94.31 85 VAL A O 1
#

Radius of gyration: 14.9 Å; chains: 1; bounding box: 40×25×33 Å

Secondary structure (DSSP, 8-state):
---GGG--HHHHTTPPSPS-----B-SSSEEEPTTS-EEE-SB-HHHHHT-SEE-----S-TTSPPPHHHHHHHHHHHHTTPEE-

Sequence (85 aa):
IFGMTELSERFSAGLVRPWYSVQLCSEQAELRLLGGATVRTFYGLADLATADTVVIPSVRDVSQPCSPELVHAIRAADERGARLV

Foldseek 3Di:
DPCPVDDPCVVCPPPDPDPDDDFDEDCDQWDADPPGDIDGHPHYLQNLLPDQEHEDPDDPDPVDDDDPSNVVSPVSNVVVVRHYD

pLDDT: mean 88.38, std 13.3, range [41.88, 98.62]